Protein AF-A0AAV1LV45-F1 (afdb_monomer_lite)

Sequence (109 aa):
MYTDENNGKIMKEFVGLRSKMYAFNLENKTIAKAKGVNKCITKKMTMNSYKSSLFNKKVQYYSMLRFKSIKHTIFTQKLNKIGLSYNDTKRHILDNNIETLAWGHYKLR

Foldseek 3Di:
DDDDPPVPWDWPDKADQEVQAIWTDTPVDIQGTWPPDDPVVRRVDDPVNRVCQQPVQDWDKDWDWDWDADPNDTDIDIDIDTGGGNDDPQWDQDPNSPDTHGPPDPVVD

pLDDT: mean 93.17, std 3.48, range [69.62, 97.31]

Secondary structure (DSSP, 8-state):
----TTTT--EEEEEEEETTEEEEEETTEEEEEETTS-HHHHTT--HHHHHHHHHS---EEEEEEEEEEETTEEEEEEEEEEEE-S--TTEEEPTTSS-EEETT-GGG-

Radius of gyration: 17.12 Å; chains: 1; bounding box: 48×31×41 Å

Organism: NCBI:txid213953

Structure (mmCIF, N/CA/C/O backbone):
data_AF-A0AAV1LV45-F1
#
_entry.id   AF-A0AAV1LV45-F1
#
loop_
_atom_site.group_PDB
_atom_site.id
_atom_site.type_symbol
_atom_site.label_atom_id
_atom_site.label_alt_id
_atom_site.label_comp_id
_atom_site.label_asym_id
_atom_site.label_entity_id
_atom_site.label_seq_id
_atom_site.pdbx_PDB_ins_code
_atom_site.Cartn_x
_atom_site.Cartn_y
_atom_site.Cartn_z
_atom_site.occupancy
_atom_site.B_iso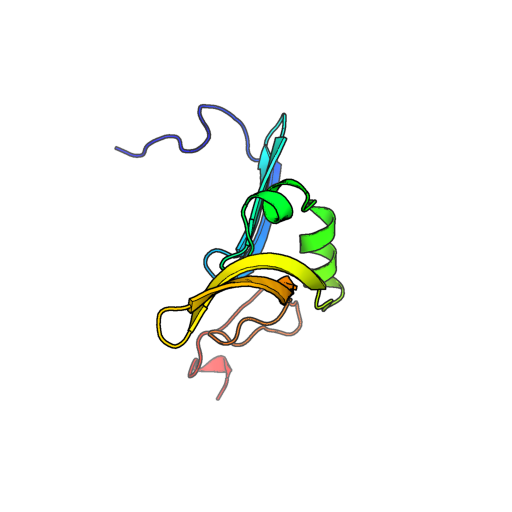_or_equiv
_atom_site.auth_seq_id
_atom_site.auth_comp_id
_atom_site.auth_asym_id
_atom_site.auth_atom_id
_atom_site.pdbx_PDB_model_num
ATOM 1 N N . MET A 1 1 ? -1.703 -22.291 18.831 1.00 69.62 1 MET A N 1
ATOM 2 C CA . MET A 1 1 ? -2.194 -21.135 19.611 1.00 69.62 1 MET A CA 1
ATOM 3 C C . MET A 1 1 ? -2.025 -19.900 18.741 1.00 69.62 1 MET A C 1
ATOM 5 O O . MET A 1 1 ? -0.934 -19.711 18.218 1.00 69.62 1 MET A O 1
ATOM 9 N N . TYR A 1 2 ? -3.092 -19.146 18.484 1.00 83.88 2 TYR A N 1
ATOM 10 C CA . TYR A 1 2 ? -3.019 -17.943 17.648 1.00 83.88 2 TYR A CA 1
ATOM 11 C C . TYR A 1 2 ? -2.478 -16.769 18.468 1.00 83.88 2 TYR A C 1
ATOM 13 O O . TYR A 1 2 ? -2.809 -16.638 19.644 1.00 83.88 2 TYR A O 1
ATOM 21 N N . THR A 1 3 ? -1.635 -15.939 17.857 1.00 89.50 3 THR A N 1
ATOM 22 C CA . THR A 1 3 ? -1.064 -14.745 18.491 1.00 89.50 3 THR A CA 1
ATOM 23 C C . THR A 1 3 ? -1.850 -13.508 18.094 1.00 89.50 3 THR A C 1
ATOM 25 O O . THR A 1 3 ? -2.201 -13.349 16.926 1.00 89.50 3 THR A O 1
ATOM 28 N N . ASP A 1 4 ? -2.058 -12.602 19.041 1.00 91.25 4 ASP A N 1
ATOM 29 C CA . ASP A 1 4 ? -2.637 -11.295 18.755 1.00 91.25 4 ASP A CA 1
ATOM 30 C C . ASP A 1 4 ? -1.613 -10.378 18.064 1.00 91.25 4 ASP A C 1
ATOM 32 O O . ASP A 1 4 ? -0.647 -9.908 18.665 1.00 91.25 4 ASP A O 1
ATOM 36 N N . GLU A 1 5 ? -1.835 -10.121 16.775 1.00 88.56 5 GLU A N 1
ATOM 37 C CA . GLU A 1 5 ? -0.957 -9.315 15.920 1.00 88.56 5 GLU A CA 1
ATOM 38 C C . GLU A 1 5 ? -0.999 -7.812 16.243 1.00 88.56 5 GLU A C 1
ATOM 40 O O . GLU A 1 5 ? -0.062 -7.077 15.913 1.00 88.56 5 GLU A O 1
ATOM 45 N N . ASN A 1 6 ? -2.081 -7.339 16.871 1.00 90.50 6 ASN A N 1
ATOM 46 C CA . ASN A 1 6 ? -2.322 -5.919 17.124 1.00 90.50 6 ASN A CA 1
ATOM 47 C C . ASN A 1 6 ? -2.222 -5.543 18.608 1.00 90.50 6 ASN A C 1
ATOM 49 O O . ASN A 1 6 ? -2.397 -4.365 18.940 1.00 90.50 6 ASN A O 1
ATOM 53 N N . ASN A 1 7 ? -1.859 -6.493 19.477 1.00 90.50 7 ASN A N 1
ATOM 54 C CA . ASN A 1 7 ? -1.601 -6.279 20.903 1.00 90.50 7 ASN A CA 1
ATOM 55 C C . ASN A 1 7 ? -2.789 -5.595 21.609 1.00 90.50 7 ASN A C 1
ATOM 57 O O . ASN A 1 7 ? -2.652 -4.514 22.190 1.00 90.50 7 ASN A O 1
ATOM 61 N N . GLY A 1 8 ? -3.969 -6.189 21.465 1.00 89.75 8 GLY A N 1
ATOM 62 C CA . GLY A 1 8 ? -5.243 -5.786 22.049 1.00 89.75 8 GLY A CA 1
ATOM 63 C C . GLY A 1 8 ? -5.954 -4.663 21.299 1.00 89.75 8 GLY A C 1
ATOM 64 O O . GLY A 1 8 ? -7.059 -4.288 21.674 1.00 89.75 8 GLY A O 1
ATOM 65 N N . LYS A 1 9 ? -5.343 -4.096 2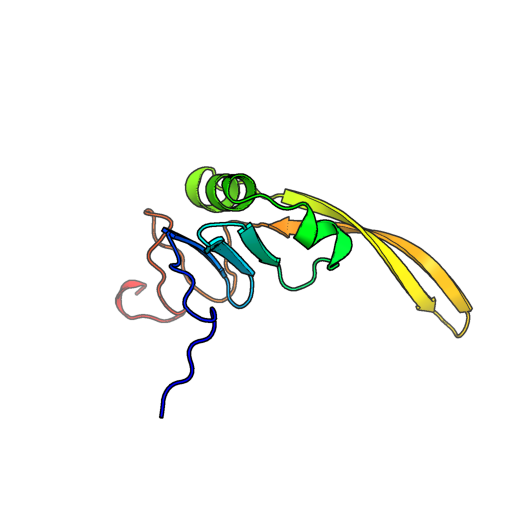0.248 1.00 93.62 9 LYS A N 1
ATOM 66 C CA . LYS A 1 9 ? -5.895 -2.930 19.543 1.00 93.62 9 LYS A CA 1
ATOM 67 C C . LYS A 1 9 ? -6.863 -3.353 18.453 1.00 93.62 9 LYS A C 1
ATOM 69 O O . LYS A 1 9 ? -6.485 -4.048 17.509 1.00 93.62 9 LYS A O 1
ATOM 74 N N . ILE A 1 10 ? -8.084 -2.839 18.541 1.00 93.19 10 ILE A N 1
ATOM 75 C CA . ILE A 1 10 ? -9.149 -3.144 17.589 1.00 93.19 10 ILE A CA 1
ATOM 76 C C . ILE A 1 10 ? -8.835 -2.511 16.228 1.00 93.19 10 ILE A C 1
ATOM 78 O O . ILE A 1 10 ? -8.534 -1.315 16.118 1.00 93.19 10 ILE A O 1
ATOM 82 N N . MET A 1 11 ? -8.916 -3.328 15.175 1.00 95.00 11 MET A N 1
ATOM 83 C CA . MET A 1 11 ? -8.873 -2.871 13.790 1.00 95.00 11 MET A CA 1
ATOM 84 C C . MET A 1 11 ? -10.263 -2.369 13.392 1.00 95.00 11 MET A C 1
ATOM 86 O O . MET A 1 11 ? -11.203 -3.149 13.303 1.00 95.00 11 MET A O 1
ATOM 90 N N . LYS A 1 12 ? -10.390 -1.063 13.155 1.00 95.25 12 LYS A N 1
ATOM 91 C CA . LYS A 1 12 ? -11.664 -0.414 12.804 1.00 95.25 12 LYS A CA 1
ATOM 92 C C . LYS A 1 12 ? -11.978 -0.497 11.318 1.00 95.25 12 LYS A C 1
ATOM 94 O O . LYS A 1 12 ? -13.136 -0.510 10.924 1.00 95.25 12 LYS A O 1
ATOM 99 N N . GLU A 1 13 ? -10.943 -0.486 10.486 1.00 95.44 13 GLU A N 1
ATOM 100 C CA . GLU A 1 13 ? -11.106 -0.436 9.040 1.00 95.44 13 GLU A CA 1
ATOM 101 C C . GLU A 1 13 ? -9.917 -1.081 8.336 1.00 95.44 13 GLU A C 1
ATOM 103 O O . GLU A 1 13 ? -8.778 -0.892 8.765 1.00 95.44 13 GLU A O 1
ATOM 108 N N . PHE A 1 14 ? -10.175 -1.777 7.229 1.00 95.69 14 PHE A N 1
ATOM 109 C CA . PHE A 1 14 ? -9.166 -2.415 6.392 1.00 95.69 14 PHE A CA 1
ATOM 110 C C . PHE A 1 14 ? -9.444 -2.157 4.907 1.00 95.69 14 PHE A C 1
ATOM 112 O O . PHE A 1 14 ? -10.580 -2.249 4.454 1.00 95.69 14 PHE A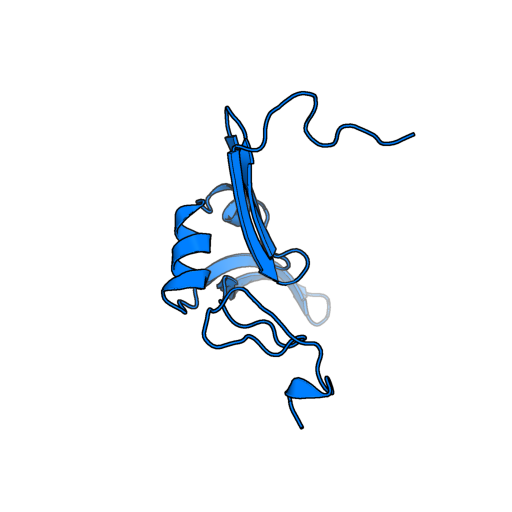 O 1
ATOM 119 N N . VAL A 1 15 ? -8.393 -1.864 4.141 1.00 96.06 15 VAL A N 1
ATOM 120 C CA . VAL A 1 15 ? -8.434 -1.735 2.680 1.00 96.06 15 VAL A CA 1
ATOM 121 C C . VAL A 1 15 ? -7.241 -2.480 2.096 1.00 96.06 15 VAL A C 1
ATOM 123 O O . VAL A 1 15 ? -6.088 -2.131 2.356 1.00 96.06 15 VAL A O 1
ATOM 126 N N . GLY A 1 16 ? -7.515 -3.490 1.274 1.00 95.00 16 GLY A N 1
ATOM 127 C CA . GLY A 1 16 ? -6.511 -4.245 0.527 1.00 95.00 16 GLY A CA 1
ATOM 128 C C . GLY A 1 16 ? -6.607 -3.954 -0.966 1.00 95.00 16 GLY A C 1
ATOM 129 O O . GLY A 1 16 ? -7.698 -3.979 -1.517 1.00 95.00 16 GLY A O 1
ATOM 130 N N . LEU A 1 17 ? -5.470 -3.686 -1.614 1.00 94.25 17 LEU A N 1
ATOM 131 C CA . LEU A 1 17 ? -5.405 -3.520 -3.076 1.00 94.25 17 LEU A CA 1
ATOM 132 C C . LEU A 1 17 ? -4.838 -4.768 -3.758 1.00 94.25 17 LEU A C 1
ATOM 134 O O . LEU A 1 17 ? -5.306 -5.180 -4.807 1.00 94.25 17 LEU A O 1
ATOM 138 N N . ARG A 1 18 ? -3.795 -5.362 -3.167 1.00 92.44 18 ARG A N 1
ATOM 139 C CA . ARG A 1 18 ? -3.138 -6.581 -3.659 1.00 92.44 18 ARG A CA 1
ATOM 140 C C . ARG A 1 18 ? -2.313 -7.226 -2.554 1.00 92.44 18 ARG A C 1
ATOM 142 O O . ARG A 1 18 ? -2.114 -6.653 -1.479 1.00 92.44 18 ARG A O 1
ATOM 149 N N . SER A 1 19 ? -1.723 -8.385 -2.842 1.00 92.00 19 SER A N 1
ATOM 150 C CA . SER A 1 19 ? -0.785 -9.039 -1.917 1.00 92.00 19 SER A CA 1
ATOM 151 C C . SER A 1 19 ? 0.308 -8.078 -1.405 1.00 92.00 19 SER A C 1
ATOM 153 O O . SER A 1 19 ? 1.038 -7.447 -2.177 1.00 92.00 19 SER A O 1
ATOM 155 N N . LYS A 1 20 ? 0.437 -7.968 -0.072 1.00 93.00 20 LYS A N 1
ATOM 156 C CA . LYS A 1 20 ? 1.393 -7.075 0.622 1.00 93.00 20 LYS A CA 1
ATOM 157 C C . LYS A 1 20 ? 1.203 -5.575 0.306 1.00 93.00 20 LYS A C 1
ATOM 159 O O . LYS A 1 20 ? 2.149 -4.790 0.431 1.00 93.00 20 LYS A O 1
ATOM 164 N N . MET A 1 21 ? 0.002 -5.178 -0.113 1.00 95.31 21 MET A N 1
ATOM 165 C CA . MET A 1 21 ? -0.394 -3.790 -0.330 1.00 95.31 21 MET A CA 1
ATOM 166 C C . MET A 1 21 ? -1.779 -3.531 0.263 1.00 95.31 21 MET A C 1
ATOM 168 O O . MET A 1 21 ? -2.798 -3.858 -0.342 1.00 95.31 21 MET A O 1
ATOM 172 N N . TYR A 1 22 ? -1.795 -2.971 1.462 1.00 95.88 22 TYR A N 1
ATOM 173 C CA . TYR A 1 22 ? -2.999 -2.771 2.251 1.00 95.88 22 TYR A CA 1
ATOM 174 C C . TYR A 1 22 ? -2.774 -1.681 3.296 1.00 95.88 22 TYR A C 1
ATOM 176 O O . TYR A 1 22 ? -1.635 -1.382 3.664 1.00 95.88 22 TYR A O 1
ATOM 184 N N . ALA A 1 23 ? -3.856 -1.112 3.800 1.00 97.31 23 ALA A N 1
ATOM 185 C CA . ALA A 1 23 ? -3.841 -0.228 4.947 1.00 97.31 23 ALA A CA 1
ATOM 186 C C . ALA A 1 23 ? -4.971 -0.590 5.902 1.00 97.31 23 ALA A C 1
ATOM 188 O O . ALA A 1 23 ? -6.012 -1.092 5.487 1.00 97.31 23 ALA A O 1
ATOM 189 N N . PHE A 1 24 ? -4.747 -0.340 7.185 1.00 96.81 24 PHE A N 1
ATOM 190 C CA . PHE A 1 24 ? -5.771 -0.512 8.197 1.00 96.81 24 PHE A CA 1
ATOM 191 C C . PHE A 1 24 ? -5.644 0.521 9.305 1.00 96.81 24 PHE A C 1
ATOM 193 O O . PHE A 1 24 ? -4.545 0.979 9.634 1.00 96.81 24 PHE A O 1
ATOM 200 N N . ASN A 1 25 ? -6.789 0.876 9.874 1.00 96.50 25 ASN A N 1
ATOM 201 C CA . ASN A 1 25 ? -6.891 1.776 11.007 1.00 96.50 25 ASN A CA 1
ATOM 202 C C . ASN A 1 25 ? -7.014 0.961 12.289 1.00 96.50 25 ASN A C 1
ATOM 204 O O . ASN A 1 25 ? -7.934 0.162 12.448 1.00 96.50 25 ASN A O 1
ATOM 208 N N . LEU A 1 26 ? -6.087 1.196 13.206 1.00 94.56 26 LEU A N 1
ATOM 209 C CA . LEU A 1 26 ? -6.212 0.841 14.612 1.00 94.56 26 LEU A CA 1
ATOM 210 C C . LEU A 1 26 ? -6.779 2.043 15.366 1.00 94.56 26 LEU A C 1
ATOM 212 O O . LEU A 1 26 ? -6.730 3.163 14.857 1.00 94.56 26 LEU A O 1
ATOM 216 N N . GLU A 1 27 ? -7.239 1.832 16.598 1.00 91.06 27 GLU A N 1
ATOM 217 C CA . GLU A 1 27 ? -7.778 2.897 17.460 1.00 91.06 27 GLU A CA 1
ATOM 218 C C . GLU A 1 27 ? -6.962 4.195 17.453 1.00 91.06 27 GLU A C 1
ATOM 220 O O . GLU A 1 27 ? -7.549 5.266 17.328 1.00 91.06 27 GLU A O 1
ATOM 225 N N . ASN A 1 28 ? -5.627 4.091 17.494 1.00 89.38 28 ASN A N 1
ATOM 226 C CA . ASN A 1 28 ? -4.736 5.246 17.661 1.00 89.38 28 ASN A CA 1
ATOM 227 C C . ASN A 1 28 ? -3.816 5.510 16.457 1.00 89.38 28 ASN A C 1
ATOM 229 O O . ASN A 1 28 ? -3.002 6.431 16.505 1.00 89.38 28 ASN A O 1
ATOM 233 N N . LYS A 1 29 ? -3.837 4.669 15.412 1.00 92.12 29 LYS A N 1
ATOM 234 C CA . LYS A 1 29 ? -2.907 4.812 14.275 1.00 92.12 29 LYS A CA 1
ATOM 235 C C . LYS A 1 29 ? -3.382 4.109 13.009 1.00 92.12 29 LYS A C 1
ATOM 237 O O . LYS A 1 29 ? -3.945 3.021 13.066 1.00 92.12 29 LYS A O 1
ATOM 242 N N . THR A 1 30 ? -3.007 4.657 11.860 1.00 94.38 30 THR A N 1
ATOM 243 C CA . THR A 1 30 ? -3.105 3.971 10.566 1.00 94.38 30 THR A CA 1
ATOM 244 C C . THR A 1 30 ? -1.798 3.231 10.286 1.00 94.38 30 THR A C 1
ATOM 246 O O . THR A 1 30 ? -0.710 3.806 10.360 1.00 94.38 30 THR A O 1
ATOM 249 N N . ILE A 1 31 ? -1.885 1.949 9.938 1.00 95.00 31 ILE A N 1
ATOM 250 C CA . ILE A 1 31 ? -0.762 1.178 9.403 1.00 95.00 31 ILE A CA 1
ATOM 251 C C . ILE A 1 31 ? -0.973 1.014 7.902 1.00 95.00 31 ILE A C 1
ATOM 253 O O . ILE A 1 31 ? -1.935 0.392 7.470 1.00 95.00 31 ILE A O 1
ATOM 257 N N . ALA A 1 32 ? -0.030 1.520 7.112 1.00 96.50 32 ALA A N 1
ATOM 258 C CA . ALA A 1 32 ? 0.006 1.339 5.666 1.00 96.50 32 ALA A CA 1
ATOM 259 C C . ALA A 1 32 ? 1.145 0.390 5.263 1.00 96.50 32 ALA A C 1
ATOM 261 O O . ALA A 1 32 ? 2.253 0.427 5.812 1.00 96.50 32 ALA A O 1
ATOM 262 N N . LYS A 1 33 ? 0.881 -0.459 4.272 1.00 95.81 33 LYS A N 1
ATOM 263 C CA . LYS A 1 33 ? 1.829 -1.381 3.646 1.00 95.81 33 LYS A CA 1
ATOM 264 C C . LYS A 1 33 ? 1.701 -1.238 2.137 1.00 95.81 33 LYS A C 1
ATOM 266 O O . LYS A 1 33 ? 0.633 -1.438 1.581 1.00 95.81 33 LYS A O 1
ATOM 271 N N . ALA A 1 34 ? 2.811 -0.957 1.466 1.00 95.69 34 ALA A N 1
ATOM 272 C CA . ALA A 1 34 ? 2.867 -0.871 0.012 1.00 95.69 34 ALA A CA 1
ATOM 273 C C . ALA A 1 34 ? 4.146 -1.549 -0.480 1.00 95.69 34 ALA A C 1
ATOM 275 O O . ALA A 1 34 ? 5.231 -0.964 -0.434 1.00 95.69 34 ALA A O 1
ATOM 276 N N . LYS A 1 35 ? 4.042 -2.814 -0.913 1.00 91.94 35 LYS A N 1
ATOM 277 C CA . LYS A 1 35 ? 5.194 -3.572 -1.423 1.00 91.94 35 LYS A CA 1
ATOM 278 C C . LYS A 1 35 ? 5.924 -2.781 -2.509 1.00 91.94 35 LYS A C 1
ATOM 280 O O . LYS A 1 35 ? 5.333 -2.388 -3.512 1.00 91.94 35 LYS A O 1
ATOM 285 N N . GLY A 1 36 ? 7.230 -2.618 -2.310 1.00 89.75 36 GLY A N 1
ATOM 286 C CA . GLY A 1 36 ? 8.113 -1.895 -3.216 1.00 89.75 36 GLY A CA 1
ATOM 287 C C . GLY A 1 36 ? 8.245 -0.407 -2.899 1.00 89.75 36 GLY A C 1
ATOM 288 O O . GLY A 1 36 ? 9.175 0.202 -3.406 1.00 89.75 36 GLY A O 1
ATOM 289 N N . VAL A 1 37 ? 7.403 0.192 -2.057 1.00 93.75 37 VAL A N 1
ATOM 290 C CA . VAL A 1 37 ? 7.528 1.602 -1.659 1.00 93.75 37 VAL A CA 1
ATOM 291 C C . VAL A 1 37 ? 8.404 1.718 -0.408 1.00 93.75 37 VAL A C 1
ATOM 293 O O . VAL A 1 37 ? 8.289 0.916 0.520 1.00 93.75 37 VAL A O 1
ATOM 296 N N . ASN A 1 38 ? 9.300 2.709 -0.380 1.00 92.88 38 ASN A N 1
ATOM 297 C CA . ASN A 1 38 ? 10.176 2.946 0.768 1.00 92.88 38 ASN A CA 1
ATOM 298 C C . ASN A 1 38 ? 9.372 3.307 2.025 1.00 92.88 38 ASN A C 1
ATOM 300 O O . ASN A 1 38 ? 8.429 4.096 1.969 1.00 92.88 38 ASN A O 1
ATOM 304 N N . LYS A 1 39 ? 9.824 2.821 3.187 1.00 92.38 39 LYS A N 1
ATOM 305 C CA . LYS A 1 39 ? 9.153 3.010 4.486 1.00 92.38 39 LYS A CA 1
ATOM 306 C C . LYS A 1 39 ? 8.875 4.481 4.819 1.00 92.38 39 LYS A C 1
ATOM 308 O O . LYS A 1 39 ? 7.822 4.779 5.371 1.00 92.38 39 LYS A O 1
ATOM 313 N N . CYS A 1 40 ? 9.778 5.397 4.460 1.00 92.69 40 CYS A N 1
ATOM 314 C CA . CYS A 1 40 ? 9.603 6.837 4.687 1.00 92.69 40 CYS A CA 1
ATOM 315 C C . CYS A 1 40 ? 8.374 7.412 3.969 1.00 92.69 40 CYS A C 1
ATOM 317 O O . CYS A 1 40 ? 7.747 8.334 4.477 1.00 92.69 40 CYS A O 1
ATOM 319 N N . ILE A 1 41 ? 8.023 6.858 2.807 1.00 93.50 41 ILE A N 1
ATOM 320 C CA . ILE A 1 41 ? 6.845 7.260 2.036 1.00 93.50 41 ILE A CA 1
ATOM 321 C C . ILE A 1 41 ? 5.620 6.527 2.556 1.00 93.50 41 ILE A C 1
ATOM 323 O O . ILE A 1 41 ? 4.595 7.155 2.787 1.00 93.50 41 ILE A O 1
ATOM 327 N N . THR A 1 42 ? 5.737 5.223 2.820 1.00 94.12 42 THR A N 1
ATOM 328 C CA . THR A 1 42 ? 4.626 4.423 3.344 1.00 94.12 42 THR A CA 1
ATOM 329 C C . THR A 1 42 ? 4.099 4.970 4.674 1.00 94.12 42 THR A C 1
ATOM 331 O O . THR A 1 42 ? 2.896 4.965 4.890 1.00 94.12 42 THR A O 1
ATOM 334 N N . LYS A 1 43 ? 4.968 5.525 5.534 1.00 93.00 43 LYS A N 1
ATOM 335 C CA . LYS A 1 43 ? 4.568 6.223 6.772 1.00 93.00 43 LYS A CA 1
ATOM 336 C C . LYS A 1 43 ? 3.686 7.460 6.542 1.00 93.00 43 LYS A C 1
ATOM 338 O O . LYS A 1 43 ? 2.963 7.841 7.450 1.00 93.00 43 LYS A O 1
ATOM 343 N N . LYS A 1 44 ? 3.774 8.097 5.370 1.00 92.81 44 LYS A N 1
ATOM 344 C CA . LYS A 1 44 ? 2.989 9.288 4.999 1.00 92.81 44 LYS A CA 1
ATOM 345 C C . LYS A 1 44 ? 1.691 8.936 4.268 1.00 92.81 44 LYS A C 1
ATOM 347 O O . LYS A 1 44 ? 0.886 9.821 4.004 1.00 92.81 44 LYS 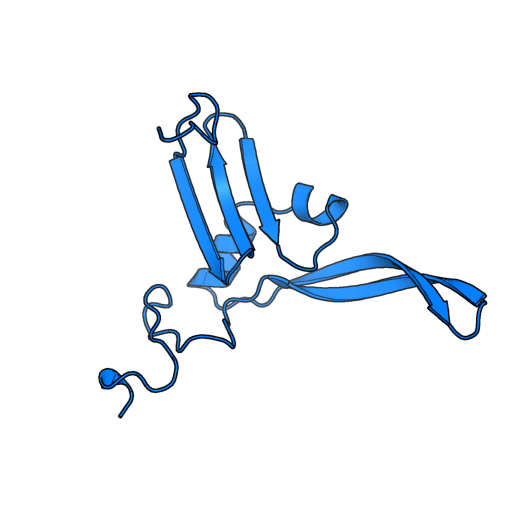A O 1
ATOM 352 N N . MET A 1 45 ? 1.502 7.671 3.887 1.00 94.19 45 MET A N 1
ATOM 353 C CA . MET A 1 45 ? 0.296 7.239 3.188 1.00 94.19 45 MET A CA 1
ATOM 354 C C . MET A 1 45 ? -0.888 7.198 4.149 1.00 94.19 45 MET A C 1
ATOM 356 O O . MET A 1 45 ? -0.782 6.684 5.261 1.00 94.19 45 MET A O 1
ATOM 360 N N . THR A 1 46 ? -2.028 7.691 3.683 1.00 95.00 46 THR A N 1
ATOM 361 C CA . THR A 1 46 ? -3.274 7.740 4.450 1.00 95.00 46 THR A CA 1
ATOM 362 C C . THR A 1 46 ? -4.242 6.667 3.979 1.00 95.00 46 THR A C 1
ATOM 364 O O . THR A 1 46 ? -4.178 6.226 2.830 1.00 95.00 46 THR A O 1
ATOM 367 N N . MET A 1 47 ? -5.193 6.292 4.835 1.00 95.75 47 MET A N 1
ATOM 368 C CA . MET A 1 47 ? -6.259 5.354 4.475 1.00 95.75 47 MET A CA 1
ATOM 369 C C . MET A 1 47 ? -7.043 5.814 3.234 1.00 95.75 47 MET A C 1
ATOM 371 O O . MET A 1 47 ? -7.321 5.025 2.332 1.00 95.75 47 MET A O 1
ATOM 375 N N . ASN A 1 48 ? -7.295 7.121 3.126 1.00 95.69 48 ASN A N 1
ATOM 376 C CA . ASN A 1 48 ? -7.967 7.719 1.972 1.00 95.69 48 ASN A CA 1
ATOM 377 C C . ASN A 1 48 ? -7.203 7.488 0.664 1.00 95.69 48 ASN A C 1
ATOM 379 O O . ASN A 1 48 ? -7.826 7.242 -0.359 1.00 95.69 48 ASN A O 1
ATOM 383 N N . SER A 1 49 ? -5.865 7.473 0.688 1.00 95.12 49 SER A N 1
ATOM 384 C CA . SER A 1 49 ? -5.067 7.171 -0.509 1.00 95.12 49 SER A CA 1
ATOM 385 C C . SER A 1 49 ? -5.352 5.757 -1.037 1.00 95.12 49 SER A C 1
ATOM 387 O O . SER A 1 49 ? -5.428 5.551 -2.250 1.00 95.12 49 SER A O 1
ATOM 389 N N . TYR A 1 50 ? -5.557 4.782 -0.146 1.00 96.19 50 TYR A N 1
ATOM 390 C CA . TYR A 1 50 ? -5.921 3.416 -0.531 1.00 96.19 50 TYR A CA 1
ATOM 391 C C . TYR A 1 50 ? -7.364 3.350 -1.037 1.00 96.19 50 TYR A C 1
ATOM 393 O O . TYR A 1 50 ? -7.586 2.802 -2.114 1.00 96.19 50 TYR A O 1
ATOM 401 N N . LYS A 1 51 ? -8.317 3.987 -0.343 1.00 95.38 51 LYS A N 1
ATOM 402 C CA . LYS A 1 51 ? -9.721 4.078 -0.788 1.00 95.38 51 LYS A CA 1
ATOM 403 C C . LYS A 1 51 ? -9.859 4.718 -2.165 1.00 95.38 51 LYS A C 1
ATOM 405 O O . LYS A 1 51 ? -10.537 4.174 -3.024 1.00 95.38 51 LYS A O 1
ATOM 410 N N . SER A 1 52 ? -9.178 5.839 -2.408 1.00 95.31 52 SER A N 1
ATOM 411 C CA . SER A 1 52 ? -9.189 6.496 -3.718 1.00 95.31 52 SER A CA 1
ATOM 412 C C . SER A 1 52 ? -8.597 5.609 -4.809 1.00 95.31 52 SER A C 1
ATOM 414 O O . SER A 1 52 ? -9.036 5.680 -5.950 1.00 95.31 52 SER A O 1
ATOM 416 N N . SER A 1 53 ? -7.605 4.776 -4.483 1.00 94.69 53 SER A N 1
ATOM 417 C CA . SER A 1 53 ? -7.082 3.814 -5.456 1.00 94.69 53 SER A CA 1
ATOM 418 C C . SER A 1 53 ? -8.120 2.729 -5.744 1.00 94.69 53 SER A C 1
ATOM 420 O O . SER A 1 53 ? -8.388 2.474 -6.908 1.00 94.69 53 SER A O 1
ATOM 422 N N . LEU A 1 54 ? -8.751 2.163 -4.710 1.00 94.50 54 LEU A N 1
ATOM 423 C CA . LEU A 1 54 ? -9.744 1.092 -4.838 1.00 94.50 54 LEU A CA 1
ATOM 424 C C . LEU A 1 54 ? -11.005 1.535 -5.600 1.00 94.50 54 LEU A C 1
ATOM 426 O O . LEU A 1 54 ? -11.364 0.920 -6.597 1.00 94.50 54 LEU A O 1
ATOM 430 N N . PHE A 1 55 ? -11.658 2.610 -5.153 1.00 93.75 55 PHE A N 1
ATOM 431 C CA . PHE A 1 55 ? -12.965 3.023 -5.675 1.00 93.75 55 PHE A CA 1
ATOM 432 C C . PHE A 1 55 ? -12.868 3.902 -6.923 1.00 93.75 55 PHE A C 1
ATOM 434 O O . PHE A 1 55 ? -13.652 3.739 -7.851 1.00 93.75 55 PHE A O 1
ATOM 441 N N . ASN A 1 56 ? -11.874 4.795 -6.991 1.00 93.44 56 ASN A N 1
ATOM 442 C CA . ASN A 1 56 ? -11.747 5.737 -8.112 1.00 93.44 56 ASN A CA 1
ATOM 443 C C . ASN A 1 56 ? -10.773 5.234 -9.187 1.00 93.44 56 ASN A C 1
ATOM 445 O O . ASN A 1 56 ? -10.339 6.017 -10.030 1.00 93.44 56 ASN A O 1
ATOM 449 N N . LYS A 1 57 ? -10.350 3.961 -9.113 1.00 90.94 57 LYS A N 1
ATOM 450 C CA . LYS 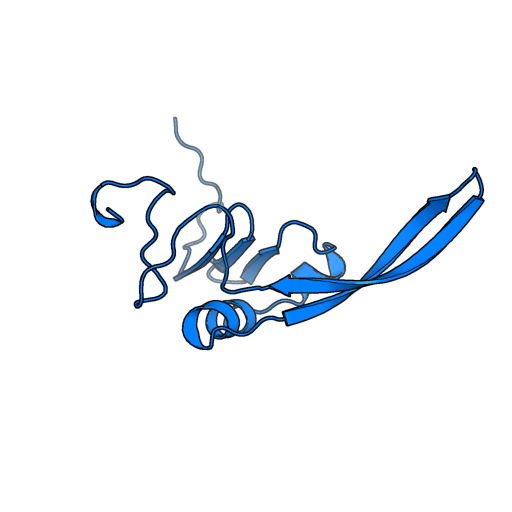A 1 57 ? -9.368 3.334 -10.016 1.00 90.94 57 LYS A CA 1
ATOM 451 C C . LYS A 1 57 ? -8.088 4.169 -10.195 1.00 90.94 57 LYS A C 1
ATOM 453 O O . LYS A 1 57 ? -7.439 4.151 -11.241 1.00 90.94 57 LYS A O 1
ATOM 458 N N . LYS A 1 58 ? -7.700 4.921 -9.157 1.00 92.25 58 LYS A N 1
ATOM 459 C CA . LYS A 1 58 ? -6.580 5.864 -9.225 1.00 92.25 58 LYS A CA 1
ATOM 460 C C . LYS A 1 58 ? -5.246 5.129 -9.119 1.00 92.25 58 LYS A C 1
ATOM 462 O O . LYS A 1 58 ? -5.010 4.374 -8.178 1.00 92.25 58 LYS A O 1
ATOM 467 N N . VAL A 1 59 ? -4.335 5.426 -10.041 1.00 93.94 59 VAL A N 1
ATOM 468 C CA . VAL A 1 59 ? -2.929 5.009 -9.960 1.00 93.94 59 VAL A CA 1
ATOM 469 C C . VAL A 1 59 ? -2.116 6.149 -9.354 1.00 93.94 59 VAL A C 1
ATOM 471 O O . VAL A 1 59 ? -2.161 7.281 -9.831 1.00 93.94 59 VAL A O 1
ATOM 474 N N . GLN A 1 60 ? -1.382 5.869 -8.279 1.00 94.31 60 GLN A N 1
ATOM 475 C CA . GLN A 1 60 ? -0.595 6.862 -7.550 1.00 94.31 60 GLN A CA 1
ATOM 476 C C . GLN A 1 60 ? 0.894 6.581 -7.689 1.00 94.31 60 GLN A C 1
ATOM 478 O O . GLN A 1 60 ? 1.374 5.482 -7.396 1.00 94.31 60 GLN A O 1
ATOM 483 N N . TYR A 1 61 ? 1.626 7.613 -8.089 1.00 94.62 61 TYR A N 1
ATOM 484 C CA . TYR A 1 61 ? 3.071 7.591 -8.239 1.00 94.62 61 TYR A CA 1
ATOM 485 C C . TYR A 1 61 ? 3.742 8.199 -7.015 1.00 94.62 61 TYR A C 1
ATOM 487 O O . TYR A 1 61 ? 3.263 9.182 -6.453 1.00 94.62 61 TYR A O 1
ATOM 495 N N . TYR A 1 62 ? 4.867 7.618 -6.609 1.00 94.19 62 TYR A N 1
ATOM 496 C CA . TYR A 1 62 ? 5.657 8.123 -5.497 1.00 94.19 62 TYR A CA 1
ATOM 497 C C . TYR A 1 62 ? 7.123 8.238 -5.885 1.00 94.19 62 TYR A C 1
ATOM 499 O O . TYR A 1 62 ? 7.746 7.279 -6.353 1.00 94.19 62 TYR A O 1
ATOM 507 N N . SER A 1 63 ? 7.678 9.413 -5.599 1.00 94.75 63 SER A N 1
ATOM 508 C CA . SER A 1 63 ? 9.100 9.693 -5.729 1.00 94.75 63 SER A CA 1
ATOM 509 C C . SER A 1 63 ? 9.859 9.195 -4.500 1.00 94.75 63 SER A C 1
ATOM 511 O O . SER A 1 63 ? 9.539 9.582 -3.378 1.00 94.75 63 SER A O 1
ATOM 513 N N . MET A 1 64 ? 10.909 8.400 -4.701 1.00 93.31 64 MET A N 1
ATOM 514 C CA . MET A 1 64 ? 11.770 7.882 -3.639 1.00 93.31 64 MET A CA 1
ATOM 515 C C . MET A 1 64 ? 13.247 7.926 -4.004 1.00 93.31 64 MET A C 1
ATOM 517 O O . MET A 1 64 ? 13.612 7.700 -5.154 1.00 93.31 64 MET A O 1
ATOM 521 N N . LEU A 1 65 ? 14.092 8.177 -3.006 1.00 93.12 65 LEU A N 1
ATOM 522 C CA . LEU A 1 65 ? 15.545 8.104 -3.138 1.00 93.12 65 LEU A CA 1
ATOM 523 C C . LEU A 1 65 ? 16.038 6.693 -2.805 1.00 93.12 65 LEU A C 1
ATOM 525 O O . LEU A 1 65 ? 15.522 6.046 -1.887 1.00 93.12 65 LEU A O 1
ATOM 529 N N . ARG A 1 66 ? 17.027 6.210 -3.558 1.00 92.12 66 ARG A N 1
ATOM 530 C CA . ARG A 1 66 ? 17.657 4.902 -3.360 1.00 92.12 66 ARG A CA 1
ATOM 531 C C . ARG A 1 66 ? 19.129 4.953 -3.763 1.00 92.12 66 ARG A C 1
ATOM 533 O O . ARG A 1 66 ? 19.446 5.519 -4.802 1.00 92.12 66 ARG A O 1
ATOM 540 N N . PHE A 1 67 ? 19.997 4.298 -2.997 1.00 94.62 67 PHE A N 1
ATOM 541 C CA . PHE A 1 67 ? 21.357 4.000 -3.447 1.00 94.62 67 PHE A CA 1
ATOM 542 C C . PHE A 1 67 ? 21.337 2.902 -4.509 1.00 94.62 67 PHE A C 1
ATOM 544 O O . PHE A 1 67 ? 20.717 1.851 -4.319 1.00 94.62 67 PHE A O 1
ATOM 551 N N . LYS A 1 68 ? 22.007 3.142 -5.631 1.00 95.06 68 LYS A N 1
ATOM 552 C CA . LYS A 1 68 ? 22.143 2.189 -6.729 1.00 95.06 68 LYS A CA 1
ATOM 553 C C . LYS A 1 68 ? 23.620 2.030 -7.066 1.00 95.06 68 LYS A C 1
ATOM 555 O O . LYS A 1 68 ? 24.336 3.020 -7.140 1.00 95.06 68 LYS A O 1
ATOM 560 N N . SER A 1 69 ? 24.047 0.786 -7.263 1.00 96.44 69 SER A N 1
ATOM 561 C CA . SER A 1 69 ? 25.374 0.457 -7.782 1.00 96.44 69 SER A CA 1
ATOM 562 C C . SER A 1 69 ? 25.242 0.044 -9.246 1.00 96.44 69 SER A C 1
ATOM 564 O O . SER A 1 69 ? 24.415 -0.811 -9.572 1.00 96.44 69 SER A O 1
ATOM 566 N N . ILE A 1 70 ? 26.011 0.675 -10.132 1.00 95.81 70 ILE A N 1
ATOM 567 C CA . ILE A 1 70 ? 26.169 0.269 -11.535 1.00 95.81 70 ILE A CA 1
ATOM 568 C C . ILE A 1 70 ? 27.665 0.229 -11.821 1.00 95.81 70 ILE A C 1
ATOM 570 O O . ILE A 1 70 ? 28.349 1.209 -11.549 1.00 95.81 70 ILE A O 1
ATOM 574 N N . LYS A 1 71 ? 28.166 -0.886 -12.373 1.00 96.12 71 LYS A N 1
ATOM 575 C CA . LYS A 1 71 ? 29.595 -1.072 -12.702 1.00 96.12 71 LYS A CA 1
ATOM 576 C C . LYS A 1 71 ? 30.529 -0.687 -11.537 1.00 96.12 71 LYS A C 1
ATOM 578 O O . LYS A 1 71 ? 31.511 0.013 -11.730 1.00 96.12 71 LYS A O 1
ATOM 583 N N . HIS A 1 72 ? 30.188 -1.120 -10.322 1.00 94.38 72 HIS A N 1
ATOM 584 C CA . HIS A 1 72 ? 30.916 -0.817 -9.078 1.00 94.38 72 HIS A CA 1
ATOM 585 C C . HIS A 1 72 ? 30.932 0.661 -8.642 1.00 94.38 72 HIS A C 1
ATOM 587 O O . HIS A 1 72 ? 31.565 0.990 -7.645 1.00 94.38 72 HIS A O 1
ATOM 593 N N . THR A 1 73 ? 30.179 1.547 -9.299 1.00 96.31 73 THR A N 1
ATOM 594 C CA . THR A 1 73 ? 29.992 2.938 -8.866 1.00 96.31 73 THR A CA 1
ATOM 595 C C . THR A 1 73 ? 28.654 3.104 -8.150 1.00 96.31 73 THR A C 1
ATOM 597 O O . THR A 1 73 ? 27.597 2.783 -8.703 1.00 96.31 73 THR A O 1
ATOM 600 N N . ILE A 1 74 ? 28.689 3.620 -6.917 1.00 96.88 74 ILE A N 1
ATOM 601 C CA . ILE A 1 74 ? 27.498 3.886 -6.099 1.00 96.88 74 ILE A CA 1
ATOM 602 C C . ILE A 1 74 ? 27.041 5.326 -6.316 1.00 96.88 74 ILE A C 1
ATOM 604 O O . ILE A 1 74 ? 27.829 6.260 -6.215 1.00 96.88 74 ILE A O 1
ATOM 608 N N . PHE A 1 75 ? 25.747 5.511 -6.552 1.00 96.81 75 PHE A N 1
ATOM 609 C CA . PHE A 1 75 ? 25.134 6.830 -6.642 1.00 96.81 75 PHE A CA 1
ATOM 610 C C . PHE A 1 75 ? 23.724 6.831 -6.051 1.00 96.81 75 PHE A C 1
ATOM 612 O O . PHE A 1 75 ? 23.057 5.798 -5.919 1.00 96.81 75 PHE A O 1
ATOM 619 N N . THR A 1 76 ? 23.255 8.023 -5.695 1.00 97.12 76 THR A N 1
ATOM 620 C CA . THR A 1 76 ? 21.884 8.243 -5.232 1.00 97.12 76 THR A CA 1
ATOM 621 C C . THR A 1 76 ? 20.977 8.472 -6.433 1.00 97.12 76 THR A C 1
ATOM 623 O O . THR A 1 76 ? 21.180 9.401 -7.208 1.00 97.12 76 THR A O 1
ATOM 626 N N . GLN A 1 77 ? 19.943 7.647 -6.580 1.00 95.12 77 GLN A N 1
ATOM 627 C CA . GLN A 1 77 ? 18.948 7.771 -7.638 1.00 95.12 77 GLN A CA 1
ATOM 628 C C . GLN A 1 77 ? 17.592 8.190 -7.066 1.00 95.12 77 GLN A C 1
ATOM 630 O O . GLN A 1 77 ? 17.078 7.567 -6.133 1.00 95.12 77 GLN A O 1
ATOM 635 N N . LYS A 1 78 ? 16.970 9.203 -7.680 1.00 95.12 78 LYS A N 1
ATOM 636 C CA . LYS A 1 78 ? 15.552 9.527 -7.487 1.00 95.12 78 LYS A CA 1
ATOM 637 C C . LYS A 1 78 ? 14.715 8.718 -8.476 1.00 95.12 78 LYS A C 1
ATOM 639 O O . LYS A 1 78 ? 14.897 8.823 -9.682 1.00 95.12 78 LYS A O 1
ATOM 644 N N . LEU A 1 79 ? 13.810 7.894 -7.961 1.00 94.19 79 LEU A N 1
ATOM 645 C CA . LEU A 1 79 ? 12.902 7.054 -8.738 1.00 94.19 79 LEU A CA 1
ATOM 646 C C . LEU A 1 79 ? 11.473 7.540 -8.542 1.00 94.19 79 LEU A C 1
ATOM 648 O O . LEU A 1 79 ? 11.038 7.660 -7.400 1.00 94.19 79 LEU A O 1
ATOM 652 N N . ASN A 1 80 ? 10.729 7.737 -9.628 1.00 95.00 80 ASN A N 1
ATOM 653 C CA . ASN A 1 80 ? 9.280 7.894 -9.575 1.00 95.00 80 ASN A CA 1
ATOM 654 C C . ASN A 1 80 ? 8.624 6.610 -10.085 1.00 95.00 80 ASN A C 1
ATOM 656 O O . ASN A 1 80 ? 8.873 6.206 -11.218 1.00 95.00 80 ASN A O 1
ATOM 660 N N . LYS A 1 81 ? 7.831 5.937 -9.251 1.00 91.69 81 LYS A N 1
ATOM 661 C CA . LYS A 1 81 ? 7.176 4.681 -9.639 1.00 91.69 81 LYS A CA 1
ATOM 662 C C . LYS A 1 81 ? 5.773 4.566 -9.079 1.00 91.69 81 LYS A C 1
ATOM 664 O O . LYS A 1 81 ? 5.447 5.206 -8.081 1.00 91.69 81 LYS A O 1
ATOM 669 N N . ILE A 1 82 ? 4.986 3.685 -9.687 1.00 91.88 82 ILE A N 1
ATOM 670 C CA . ILE A 1 82 ? 3.660 3.310 -9.197 1.00 91.88 82 ILE A CA 1
ATOM 671 C C . ILE A 1 82 ? 3.803 2.741 -7.781 1.00 91.88 82 ILE A C 1
ATOM 673 O O . ILE A 1 82 ? 4.493 1.739 -7.567 1.00 91.88 82 ILE A O 1
ATOM 677 N N . GLY A 1 83 ? 3.177 3.405 -6.810 1.00 90.75 83 GLY A N 1
ATOM 678 C CA . GLY A 1 83 ? 3.124 2.951 -5.424 1.00 90.75 83 GLY A CA 1
ATOM 679 C C . GLY A 1 83 ? 1.786 2.332 -5.066 1.00 90.75 83 GLY A C 1
ATOM 680 O O . GLY A 1 83 ? 1.795 1.210 -4.581 1.00 90.75 83 GLY A O 1
ATOM 681 N N . LEU A 1 84 ? 0.664 3.011 -5.328 1.00 95.25 84 LEU A N 1
ATOM 682 C CA . LEU A 1 84 ? -0.680 2.440 -5.169 1.00 95.25 84 LEU A CA 1
ATOM 683 C C . LEU A 1 84 ? -1.343 2.324 -6.534 1.00 95.25 84 LEU A C 1
ATOM 685 O O . LEU A 1 84 ? -1.226 3.219 -7.367 1.00 95.25 84 LEU A O 1
ATOM 689 N N . SER A 1 85 ? -2.018 1.210 -6.762 1.00 93.12 85 SER A N 1
ATOM 690 C CA . SER A 1 85 ? -2.794 0.965 -7.969 1.00 93.12 85 SER A CA 1
ATOM 691 C C . SER A 1 85 ? -3.966 0.073 -7.606 1.00 93.12 85 SER A C 1
ATOM 693 O O . SER A 1 85 ? -3.816 -0.803 -6.754 1.00 93.12 85 SER A O 1
ATOM 695 N N . TYR A 1 86 ? -5.101 0.300 -8.257 1.00 91.19 86 TYR A N 1
ATOM 696 C CA . TYR A 1 86 ? -6.275 -0.559 -8.135 1.00 91.19 86 TYR A CA 1
ATOM 697 C C . TYR A 1 86 ? -6.050 -1.935 -8.773 1.00 91.19 86 TYR A C 1
ATOM 699 O O . TYR A 1 86 ? -6.653 -2.910 -8.354 1.00 91.19 86 TYR A O 1
ATOM 707 N N . ASN A 1 87 ? -5.173 -2.014 -9.779 1.00 90.00 87 ASN A N 1
ATOM 708 C CA . ASN A 1 87 ? -4.972 -3.226 -10.559 1.00 90.00 87 ASN A CA 1
ATOM 709 C C . ASN A 1 87 ? -4.077 -4.246 -9.823 1.00 90.00 87 ASN A C 1
ATOM 711 O O . ASN A 1 87 ? -2.960 -3.912 -9.401 1.00 90.00 87 ASN A O 1
ATOM 715 N N . ASP A 1 88 ? -4.522 -5.502 -9.751 1.00 90.06 88 ASP A N 1
ATOM 716 C CA . ASP A 1 88 ? -3.739 -6.654 -9.297 1.00 90.06 88 ASP A CA 1
ATOM 717 C C . ASP A 1 88 ? -3.480 -7.586 -10.481 1.00 90.06 88 ASP A C 1
ATOM 719 O O . ASP A 1 88 ? -4.344 -8.338 -10.911 1.00 90.06 88 ASP A O 1
ATOM 723 N N . THR A 1 89 ? -2.248 -7.591 -10.988 1.00 89.88 89 THR A N 1
ATOM 724 C CA . THR A 1 89 ? -1.875 -8.404 -12.155 1.00 89.88 89 THR A CA 1
ATOM 725 C C . THR A 1 89 ? -1.994 -9.914 -11.923 1.00 89.88 89 THR A C 1
ATOM 727 O O . THR A 1 89 ? -1.901 -10.692 -12.870 1.00 89.88 89 THR A O 1
ATOM 730 N N . LYS A 1 90 ? -2.173 -10.364 -10.676 1.00 90.19 90 LYS A N 1
ATOM 731 C CA . LYS A 1 90 ? -2.283 -11.786 -10.326 1.00 90.19 90 LYS A CA 1
ATOM 732 C C . LYS A 1 90 ? -3.720 -12.297 -10.254 1.00 90.19 90 LYS A C 1
ATOM 734 O O . LYS A 1 90 ? -3.896 -13.501 -10.073 1.00 90.19 90 LYS A O 1
ATOM 739 N N . ARG A 1 91 ? -4.722 -11.419 -10.337 1.00 93.69 91 ARG A N 1
ATOM 740 C CA . ARG A 1 91 ? -6.138 -11.784 -10.216 1.00 93.69 91 ARG A CA 1
ATOM 741 C C . ARG A 1 91 ? -6.984 -11.015 -11.223 1.00 93.69 91 ARG A C 1
ATOM 743 O O . ARG A 1 91 ? -6.647 -9.902 -11.601 1.00 93.69 91 ARG A O 1
ATOM 750 N N . HIS A 1 92 ? -8.114 -11.593 -11.600 1.00 93.69 92 HIS A N 1
ATOM 751 C CA . HIS A 1 92 ? -9.152 -10.881 -12.328 1.00 93.69 92 HIS A CA 1
ATOM 752 C C . HIS A 1 92 ? -10.032 -10.125 -11.328 1.00 93.69 92 HIS A C 1
ATOM 754 O O . HIS A 1 92 ? -10.682 -10.751 -10.488 1.00 93.69 92 HIS A O 1
ATOM 760 N N . ILE A 1 93 ? -10.047 -8.796 -11.398 1.00 93.19 93 ILE A N 1
ATOM 761 C CA . ILE A 1 93 ? -10.892 -7.947 -10.548 1.00 93.19 93 ILE A CA 1
ATOM 762 C C . ILE A 1 93 ? -12.273 -7.829 -11.199 1.00 93.19 93 ILE A C 1
ATOM 764 O O . ILE A 1 93 ? -12.359 -7.532 -12.386 1.00 93.19 93 ILE A O 1
ATOM 768 N N . LEU A 1 94 ? -13.336 -8.099 -10.439 1.00 93.06 94 LEU A N 1
ATOM 769 C CA . LEU A 1 94 ? -14.718 -7.964 -10.907 1.00 93.06 94 LEU A CA 1
ATOM 770 C C . LEU A 1 94 ? -15.171 -6.494 -10.911 1.00 93.06 94 LEU A C 1
ATOM 772 O O . LEU A 1 94 ? -14.509 -5.623 -10.346 1.00 93.06 94 LEU A O 1
ATOM 776 N N . ASP A 1 95 ? -16.322 -6.209 -11.519 1.00 90.12 95 ASP A N 1
ATOM 777 C CA . ASP A 1 95 ? -16.809 -4.834 -11.726 1.00 90.12 95 ASP A CA 1
ATOM 778 C C . ASP A 1 95 ? -17.048 -4.053 -10.423 1.00 90.12 95 ASP A C 1
ATOM 780 O O . ASP A 1 95 ? -16.917 -2.827 -10.390 1.00 90.12 95 ASP A O 1
ATOM 784 N N . ASN A 1 96 ? -17.320 -4.760 -9.320 1.00 89.50 96 ASN A N 1
ATOM 785 C CA . ASN A 1 96 ? -17.452 -4.176 -7.982 1.00 89.50 96 ASN A CA 1
ATOM 786 C C . ASN A 1 96 ? -16.111 -3.748 -7.348 1.00 89.50 96 ASN A C 1
ATOM 788 O O . ASN A 1 96 ? -16.108 -3.193 -6.252 1.00 89.50 96 ASN A O 1
ATOM 792 N N . ASN A 1 97 ? -14.977 -3.987 -8.018 1.00 87.38 97 ASN A N 1
ATOM 793 C CA . ASN A 1 97 ? -13.601 -3.686 -7.595 1.00 87.38 97 ASN A CA 1
ATOM 794 C C . ASN A 1 97 ? -13.118 -4.378 -6.306 1.00 87.38 97 ASN A C 1
ATOM 796 O O . ASN A 1 97 ? -11.979 -4.163 -5.896 1.00 87.38 97 ASN A O 1
ATOM 800 N N . ILE A 1 98 ? -13.953 -5.192 -5.659 1.00 89.31 98 ILE A N 1
ATOM 801 C CA . ILE A 1 98 ? -13.660 -5.823 -4.364 1.00 89.31 98 ILE A CA 1
ATOM 802 C C . ILE A 1 98 ? -13.451 -7.320 -4.552 1.00 89.31 98 ILE A C 1
ATOM 804 O O . ILE A 1 98 ? -12.483 -7.896 -4.051 1.00 89.31 98 ILE A O 1
ATOM 808 N N . GLU A 1 99 ? -14.353 -7.963 -5.285 1.00 92.62 99 GLU A N 1
ATOM 809 C CA . GLU A 1 99 ? -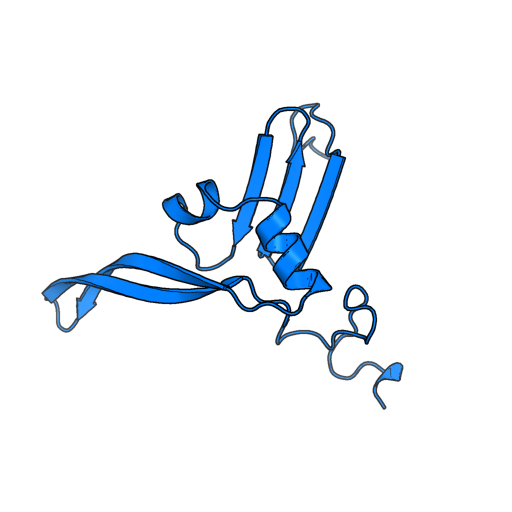14.275 -9.392 -5.515 1.00 92.62 99 GLU A CA 1
ATOM 810 C C . GLU A 1 99 ? -13.268 -9.696 -6.621 1.00 92.62 99 GLU A C 1
ATOM 812 O O . GLU A 1 99 ? -13.167 -9.001 -7.636 1.00 92.62 99 GLU A O 1
ATOM 817 N N . THR A 1 100 ? -12.489 -10.756 -6.412 1.00 94.00 100 THR A N 1
ATOM 818 C CA . THR A 1 100 ? -11.427 -11.136 -7.340 1.00 94.00 100 THR A CA 1
ATOM 819 C C . THR A 1 100 ? -11.421 -12.633 -7.601 1.00 94.00 100 THR A C 1
ATOM 821 O O . THR A 1 100 ? -11.451 -13.461 -6.686 1.00 94.00 100 THR A O 1
ATOM 824 N N . LEU A 1 101 ? -11.301 -12.998 -8.870 1.00 95.44 101 LEU A N 1
ATOM 825 C CA . LEU A 1 101 ? -11.171 -14.378 -9.317 1.00 95.44 101 LEU A CA 1
ATOM 826 C C . LEU A 1 101 ? -9.712 -14.684 -9.653 1.00 95.44 101 LEU A C 1
ATOM 828 O O . LEU A 1 101 ? -8.935 -13.803 -10.023 1.00 95.44 101 LEU A O 1
ATOM 832 N N . ALA A 1 102 ? -9.308 -15.939 -9.477 1.00 94.75 102 ALA A N 1
ATOM 833 C CA . ALA A 1 102 ? -8.017 -16.387 -9.985 1.00 94.75 102 ALA A CA 1
ATOM 834 C C . ALA A 1 102 ? -8.056 -16.434 -11.520 1.00 94.75 102 ALA A C 1
ATOM 836 O O . ALA A 1 102 ? -9.106 -16.689 -12.113 1.00 94.75 102 ALA A O 1
ATOM 837 N N . TRP A 1 103 ? -6.912 -16.219 -12.167 1.00 94.12 103 TRP A N 1
ATOM 838 C CA . TRP A 1 103 ? -6.800 -16.466 -13.603 1.00 94.12 103 TRP A CA 1
ATOM 839 C C . TRP A 1 103 ? -7.153 -17.930 -13.914 1.00 94.12 103 TRP A C 1
ATOM 841 O O . TRP A 1 103 ? -6.705 -18.833 -13.211 1.00 94.12 103 TRP A O 1
ATOM 851 N N . GLY A 1 104 ? -7.980 -18.160 -14.938 1.00 94.12 104 GLY A N 1
ATOM 852 C CA . GLY A 1 104 ? -8.458 -19.501 -15.306 1.00 94.12 104 GLY A CA 1
ATOM 853 C C . GLY A 1 104 ? -9.642 -20.031 -14.486 1.00 94.12 104 GLY A C 1
ATOM 854 O O . GLY A 1 104 ? -10.009 -21.193 -14.644 1.00 94.12 104 GLY A O 1
ATOM 855 N N . HIS A 1 105 ? -10.253 -19.213 -13.623 1.00 96.44 105 HIS A N 1
ATOM 856 C CA . HIS A 1 105 ? -11.469 -19.584 -12.897 1.00 96.44 105 HIS A CA 1
ATOM 857 C C . HIS A 1 105 ? -12.639 -19.891 -13.852 1.00 96.44 105 HIS A C 1
ATOM 859 O O . HIS A 1 105 ? -12.801 -19.209 -14.859 1.00 96.44 105 HIS A O 1
ATOM 865 N N . TYR A 1 106 ? -13.494 -20.867 -13.517 1.00 95.69 106 TYR A N 1
ATOM 866 C CA . TYR A 1 106 ? -14.588 -21.318 -14.397 1.00 95.69 106 TYR A CA 1
ATOM 867 C C . TYR A 1 106 ? -15.586 -20.207 -14.764 1.00 95.69 106 TYR A C 1
ATOM 869 O O . TYR A 1 106 ? -16.072 -20.189 -15.881 1.00 95.69 106 TYR A O 1
ATOM 877 N N . LYS A 1 107 ? -15.842 -19.247 -13.860 1.00 93.44 107 LYS A N 1
ATOM 878 C CA . LYS A 1 107 ? -16.705 -18.072 -14.129 1.00 93.44 107 LYS A CA 1
ATOM 879 C C . LYS A 1 107 ? -16.118 -17.062 -15.130 1.00 93.44 107 LYS A C 1
ATOM 881 O O . LYS A 1 107 ? -16.790 -16.093 -15.452 1.00 93.44 107 LYS A O 1
ATOM 886 N N . LEU A 1 108 ? -14.854 -17.221 -15.526 1.00 89.81 108 LEU A N 1
ATOM 887 C CA . LEU A 1 108 ? -14.193 -16.381 -16.533 1.00 89.81 108 LEU A CA 1
ATOM 888 C C . LEU A 1 108 ? -14.169 -17.047 -17.919 1.00 89.81 108 LEU A C 1
ATOM 890 O O . LEU A 1 108 ? -13.534 -16.511 -18.824 1.00 89.81 108 LEU A O 1
ATOM 894 N N . ARG A 1 109 ? -14.767 -18.236 -18.053 1.00 81.56 109 ARG A N 1
ATOM 895 C CA . ARG A 1 109 ? -14.878 -18.993 -19.301 1.00 81.56 109 ARG A CA 1
ATOM 896 C C . ARG A 1 109 ? -16.301 -18.954 -19.826 1.00 81.56 109 ARG A C 1
ATOM 898 O O . ARG A 1 109 ? -17.221 -18.876 -18.983 1.00 81.56 109 ARG A O 1
#